Protein AF-A0A0A1TD37-F1 (afdb_monomer_lite)

Organism: NCBI:txid1531966

Sequence (90 aa):
MVGAPPPTRPKGKNRLKARTVQKRREIVPKFWTEPMGDTINFIDWNSLKTTDPENARIVDCRHVASFNWLNKKTPTIVIPGMPRAWTPLS

pLDDT: mean 70.9, std 12.3, range [44.09, 92.81]

Secondary structure (DSSP, 8-state):
-PPPPPPPPP--------------------SSSS-SS-------GGGS----GGG------------EEE-SSS-EEEPTTSS-------

Foldseek 3Di:
DDDDDDDDDDPDDPPPDPPPPPPPPPPPPPPDPDPPDDDDPDDDPVVDDPDPPVPDDDDDDDQPADWDWDPDPDTDIDGPQVPHDDDDDD

Radius of gyration: 38.87 Å; chains: 1; bounding box: 72×99×72 Å

Structure (mmCIF, N/CA/C/O backbone):
data_AF-A0A0A1TD37-F1
#
_entry.id   AF-A0A0A1TD37-F1
#
loop_
_atom_site.group_PDB
_atom_site.id
_atom_site.type_symbol
_atom_site.label_atom_id
_atom_site.label_alt_id
_atom_site.label_comp_id
_atom_site.label_asym_id
_atom_site.label_entity_id
_atom_site.label_seq_id
_atom_site.pdbx_PDB_ins_code
_atom_site.Cartn_x
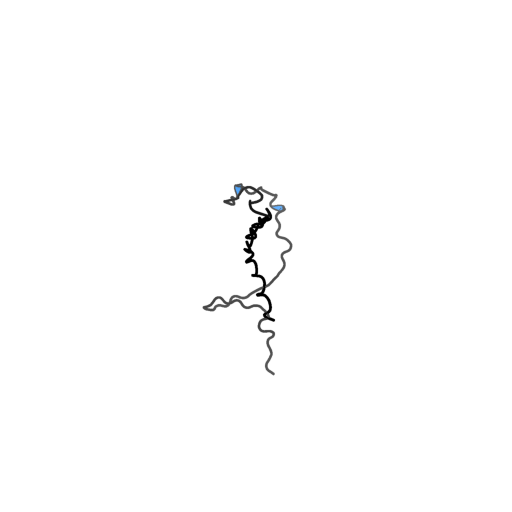_atom_site.Cartn_y
_atom_site.Cartn_z
_atom_site.occupancy
_atom_site.B_iso_or_equiv
_atom_site.auth_seq_id
_atom_site.auth_comp_id
_atom_site.auth_asym_id
_atom_site.auth_atom_id
_atom_site.pdbx_PDB_model_num
ATOM 1 N N . MET A 1 1 ? 21.864 -86.736 51.810 1.00 44.09 1 MET A N 1
ATOM 2 C CA . MET A 1 1 ? 23.008 -86.454 50.916 1.00 44.09 1 MET A CA 1
ATOM 3 C C . MET A 1 1 ? 22.977 -84.973 50.585 1.00 44.09 1 MET A C 1
ATOM 5 O O . MET A 1 1 ? 21.973 -84.501 50.073 1.00 44.09 1 MET A O 1
ATOM 9 N N . VAL A 1 2 ? 23.999 -84.237 51.019 1.00 53.12 2 VAL A N 1
ATOM 10 C CA . VAL A 1 2 ? 24.076 -82.770 50.959 1.00 53.12 2 VAL A CA 1
ATOM 11 C C . VAL A 1 2 ? 24.340 -82.347 49.509 1.00 53.12 2 VAL A C 1
ATOM 13 O O . VAL A 1 2 ? 25.327 -82.779 48.920 1.00 53.12 2 VAL A O 1
ATOM 16 N N . GLY A 1 3 ? 23.427 -81.572 48.918 1.00 49.25 3 GLY A N 1
ATOM 17 C CA . GLY A 1 3 ? 23.533 -81.074 47.543 1.00 49.25 3 GLY A CA 1
ATOM 18 C C . GLY A 1 3 ? 24.639 -80.025 47.393 1.00 49.25 3 GLY A C 1
ATOM 19 O O . GLY A 1 3 ? 24.862 -79.219 48.293 1.00 49.25 3 GLY A O 1
ATOM 20 N N . ALA A 1 4 ? 25.342 -80.059 46.260 1.00 68.19 4 ALA A N 1
ATOM 21 C CA . ALA A 1 4 ? 26.445 -79.155 45.938 1.00 68.19 4 ALA A CA 1
ATOM 22 C C . ALA A 1 4 ? 26.007 -77.671 45.903 1.00 68.19 4 ALA A C 1
ATOM 24 O O . ALA A 1 4 ? 24.874 -77.383 45.506 1.00 68.19 4 ALA A O 1
ATOM 25 N N . PRO A 1 5 ? 26.881 -76.713 46.274 1.00 69.81 5 PRO A N 1
ATOM 26 C CA . PRO A 1 5 ? 26.557 -75.295 46.178 1.00 69.81 5 PRO A CA 1
ATOM 27 C C . PRO A 1 5 ? 26.460 -74.837 44.708 1.00 69.81 5 PRO A C 1
ATOM 29 O O . PRO A 1 5 ? 27.188 -75.344 43.850 1.00 69.81 5 PRO A O 1
ATOM 32 N N . PRO A 1 6 ? 25.576 -73.871 44.400 1.00 68.44 6 PRO A N 1
ATOM 33 C CA . PRO A 1 6 ? 25.346 -73.413 43.035 1.00 68.44 6 PRO A CA 1
ATOM 34 C C . PRO A 1 6 ? 26.554 -72.644 42.467 1.00 68.44 6 PRO A C 1
ATOM 36 O O . PRO A 1 6 ? 27.257 -71.954 43.211 1.00 68.44 6 PRO A O 1
ATOM 39 N N . PRO A 1 7 ? 26.785 -72.706 41.142 1.00 63.34 7 PRO A N 1
ATOM 40 C CA . PRO A 1 7 ? 27.875 -71.984 40.496 1.00 63.34 7 PRO A CA 1
ATOM 41 C C . PRO A 1 7 ? 27.686 -70.464 40.605 1.00 63.34 7 PRO A C 1
ATOM 43 O O . PRO A 1 7 ? 26.593 -69.924 40.418 1.00 63.34 7 PRO A O 1
ATOM 46 N N . THR A 1 8 ? 28.778 -69.758 40.897 1.00 65.06 8 THR A N 1
ATOM 47 C CA . THR A 1 8 ? 28.802 -68.300 41.033 1.00 65.06 8 THR A CA 1
ATOM 48 C C . THR A 1 8 ? 28.590 -67.609 39.685 1.00 65.06 8 THR A C 1
ATOM 50 O O . THR A 1 8 ? 29.246 -67.888 38.684 1.00 65.06 8 THR A O 1
ATOM 53 N N . ARG A 1 9 ? 27.645 -66.662 39.665 1.00 56.66 9 ARG A N 1
ATOM 54 C CA . ARG A 1 9 ? 27.280 -65.857 38.493 1.00 56.66 9 ARG A CA 1
ATOM 55 C C . ARG A 1 9 ? 28.452 -64.957 38.067 1.00 56.66 9 ARG A C 1
ATOM 57 O O . ARG A 1 9 ? 28.872 -64.120 38.872 1.00 56.66 9 ARG A O 1
ATOM 64 N N . PRO A 1 10 ? 28.942 -65.020 36.816 1.00 55.84 10 PRO A N 1
ATOM 65 C CA . PRO A 1 10 ? 29.961 -64.087 36.358 1.00 55.84 10 PRO A CA 1
ATOM 66 C C . PRO A 1 10 ? 29.350 -62.683 36.219 1.00 55.84 10 PRO A C 1
ATOM 68 O O . PRO A 1 10 ? 28.362 -62.478 35.511 1.00 55.84 10 PRO A O 1
ATOM 71 N N . LYS A 1 11 ? 29.934 -61.692 36.906 1.00 53.81 11 LYS A N 1
ATOM 72 C CA . LYS A 1 11 ? 29.587 -60.271 36.743 1.00 53.81 11 LYS A CA 1
ATOM 73 C C . LYS A 1 11 ? 30.175 -59.753 35.426 1.00 53.81 11 LYS A C 1
ATOM 75 O O . LYS A 1 11 ? 31.295 -59.248 35.386 1.00 53.81 11 LYS A O 1
ATOM 80 N N . GLY A 1 12 ? 29.411 -59.884 34.344 1.00 48.75 12 GLY A N 1
ATOM 81 C CA . GLY A 1 12 ? 29.705 -59.237 33.066 1.00 48.75 12 GLY A CA 1
ATOM 82 C C . GLY A 1 12 ? 29.640 -57.714 33.202 1.00 48.75 12 GLY A C 1
ATOM 83 O O . GLY A 1 12 ? 28.609 -57.153 33.569 1.00 48.75 12 GLY A O 1
ATOM 84 N N . LYS A 1 13 ? 30.757 -57.034 32.932 1.00 55.72 13 LYS A N 1
ATOM 85 C CA . LYS A 1 13 ? 30.846 -55.570 32.891 1.00 55.72 13 LYS A CA 1
ATOM 86 C C . LYS A 1 13 ? 30.127 -55.069 31.635 1.00 55.72 13 LYS A C 1
ATOM 88 O O . LYS A 1 13 ? 30.693 -55.111 30.545 1.00 55.72 13 LYS A O 1
ATOM 93 N N . ASN A 1 14 ? 28.902 -54.568 31.779 1.00 49.12 14 ASN A N 1
ATOM 94 C CA . ASN A 1 14 ? 28.217 -53.856 30.700 1.00 49.12 14 ASN A CA 1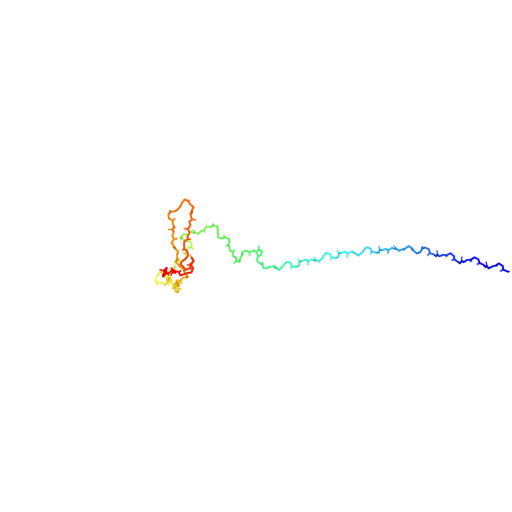
ATOM 95 C C . ASN A 1 14 ? 28.923 -52.518 30.436 1.00 49.12 14 ASN A C 1
ATOM 97 O O . ASN A 1 14 ? 28.608 -51.499 31.047 1.00 49.12 14 ASN A O 1
ATOM 101 N N . ARG A 1 15 ? 29.881 -52.502 29.500 1.00 53.12 15 ARG A N 1
ATOM 102 C CA . ARG A 1 15 ? 30.324 -51.259 28.855 1.00 53.12 15 ARG A CA 1
ATOM 103 C C . ARG A 1 15 ? 29.218 -50.816 27.905 1.00 53.12 15 ARG A C 1
ATOM 105 O O . ARG A 1 15 ? 29.189 -51.224 26.746 1.00 53.12 15 ARG A O 1
ATOM 112 N N . LEU A 1 16 ? 28.315 -49.974 28.401 1.00 59.59 16 LEU A N 1
ATOM 113 C CA . LEU A 1 16 ? 27.459 -49.156 27.548 1.00 59.59 16 LEU A CA 1
ATOM 114 C C . LEU A 1 16 ? 28.387 -48.312 26.667 1.00 59.59 16 LEU A C 1
ATOM 116 O O . LEU A 1 16 ? 29.050 -47.391 27.144 1.00 59.59 16 LEU A O 1
ATOM 120 N N . LYS A 1 17 ? 28.505 -48.666 25.384 1.00 57.16 17 LYS A N 1
ATOM 121 C CA . LYS A 1 17 ? 29.155 -47.787 24.414 1.00 57.16 17 LYS A CA 1
ATOM 122 C C . LYS A 1 17 ? 28.276 -46.547 24.309 1.00 57.16 17 LYS A C 1
ATOM 124 O O . LYS A 1 17 ? 27.116 -46.654 23.916 1.00 57.16 17 LYS A O 1
ATOM 129 N N . ALA A 1 18 ? 28.817 -45.394 24.695 1.00 60.44 18 ALA A N 1
ATOM 130 C CA . ALA A 1 18 ? 28.165 -44.118 24.466 1.00 60.44 18 ALA A CA 1
ATOM 131 C C . ALA A 1 18 ? 27.819 -44.032 22.974 1.00 60.44 18 ALA A C 1
ATOM 133 O O . ALA A 1 18 ? 28.701 -44.115 22.118 1.00 60.44 18 ALA A O 1
ATOM 134 N N . ARG A 1 19 ? 26.524 -43.942 22.655 1.00 58.69 19 ARG A N 1
ATOM 135 C CA . ARG A 1 19 ? 26.087 -43.623 21.299 1.00 58.69 19 ARG A CA 1
ATOM 136 C C . ARG A 1 19 ? 26.534 -42.194 21.053 1.00 58.69 19 ARG A C 1
ATOM 138 O O . ARG A 1 19 ? 25.929 -41.267 21.582 1.00 58.69 19 ARG A O 1
ATOM 145 N N . THR A 1 20 ? 27.608 -42.023 20.290 1.00 64.62 20 THR A N 1
ATOM 146 C CA . THR A 1 20 ? 27.989 -40.710 19.782 1.00 64.62 20 THR A CA 1
ATOM 147 C C . THR A 1 20 ? 26.796 -40.179 19.003 1.00 64.62 20 THR A C 1
ATOM 149 O O . THR A 1 20 ? 26.427 -40.724 17.963 1.00 64.62 20 THR A O 1
ATOM 152 N N . VAL A 1 21 ? 26.143 -39.158 19.554 1.00 62.91 21 VAL A N 1
ATOM 153 C CA . VAL A 1 21 ? 25.088 -38.424 18.867 1.00 62.91 21 VAL A CA 1
ATOM 154 C C . VAL A 1 21 ? 25.773 -37.733 17.702 1.00 62.91 21 VAL A C 1
ATOM 156 O O . VAL A 1 21 ? 26.462 -36.729 17.869 1.00 62.91 21 VAL A O 1
ATOM 159 N N . GLN A 1 22 ? 25.652 -38.325 16.518 1.00 65.88 22 GLN A N 1
ATOM 160 C CA . GLN A 1 22 ? 26.087 -37.698 15.284 1.00 65.88 22 GLN A CA 1
ATOM 161 C C . GLN A 1 22 ? 25.206 -36.460 15.115 1.00 65.88 22 GLN A C 1
ATOM 163 O O . GLN A 1 22 ? 24.035 -36.563 14.748 1.00 65.88 22 GLN A O 1
ATOM 168 N N . LYS A 1 23 ? 25.746 -35.295 15.487 1.00 63.44 23 LYS A N 1
ATOM 169 C CA . LYS A 1 23 ? 25.099 -33.997 15.313 1.00 63.44 23 LYS A CA 1
ATOM 170 C C . LYS A 1 23 ? 24.761 -33.880 13.831 1.00 63.44 23 LYS A C 1
ATOM 172 O O . LYS A 1 23 ? 25.662 -33.736 13.005 1.00 63.44 23 LYS A O 1
ATOM 177 N N . ARG A 1 24 ? 23.478 -34.043 13.490 1.00 65.06 24 ARG A N 1
ATOM 178 C CA . ARG A 1 24 ? 22.994 -33.837 12.125 1.00 65.06 24 ARG A CA 1
ATOM 179 C C . ARG A 1 24 ? 23.433 -32.435 11.731 1.00 65.06 24 ARG A C 1
ATOM 181 O O . ARG A 1 24 ? 23.086 -31.472 12.407 1.00 65.06 24 ARG A O 1
ATOM 188 N N . ARG A 1 25 ? 24.261 -32.338 10.690 1.00 69.12 25 ARG A N 1
ATOM 189 C CA . ARG A 1 25 ? 24.529 -31.052 10.058 1.00 69.12 25 ARG A CA 1
ATOM 190 C C . ARG A 1 25 ? 23.209 -30.637 9.437 1.00 69.12 25 ARG A C 1
ATOM 192 O O . ARG A 1 25 ? 22.738 -31.280 8.504 1.00 69.12 25 ARG A O 1
ATOM 199 N N . GLU A 1 26 ? 22.580 -29.649 10.047 1.00 68.69 26 GLU A N 1
ATOM 200 C CA . GLU A 1 26 ? 21.402 -29.006 9.503 1.00 68.69 26 GLU A CA 1
ATOM 201 C C . GLU A 1 26 ? 21.848 -28.357 8.192 1.00 68.69 26 GLU A C 1
ATOM 203 O O . GLU A 1 26 ? 22.682 -27.451 8.183 1.00 68.69 26 GLU A O 1
ATOM 208 N N . ILE A 1 27 ? 21.405 -28.918 7.066 1.00 64.62 27 ILE A N 1
ATOM 209 C CA . ILE A 1 27 ? 21.611 -28.303 5.759 1.00 64.62 27 ILE A CA 1
ATOM 210 C C . ILE A 1 27 ? 20.635 -27.136 5.742 1.00 64.62 27 ILE A C 1
ATOM 212 O O . ILE A 1 27 ? 19.482 -27.305 5.358 1.00 64.62 27 ILE A O 1
ATOM 216 N N . VAL A 1 28 ? 21.070 -25.982 6.250 1.00 65.50 28 VAL A N 1
ATOM 217 C CA . VAL A 1 28 ? 20.317 -24.740 6.094 1.00 65.50 28 VAL A CA 1
ATOM 218 C C . VAL A 1 28 ? 20.226 -24.508 4.588 1.00 65.50 28 VAL A C 1
ATOM 220 O O . VAL A 1 28 ? 2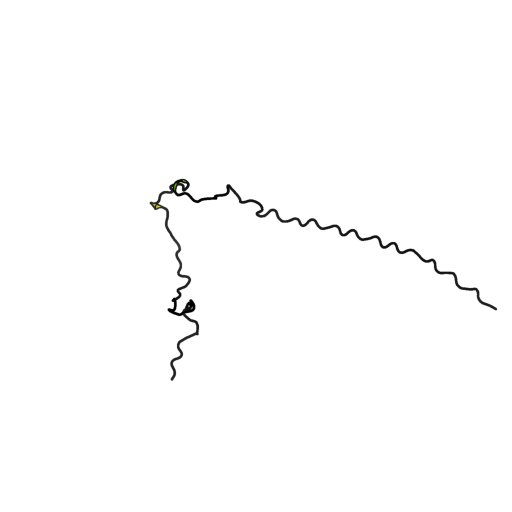1.270 -24.383 3.938 1.00 65.50 28 VAL A O 1
ATOM 223 N N . PRO A 1 29 ? 19.024 -24.527 3.995 1.00 62.00 29 PRO A N 1
ATOM 224 C CA . PRO A 1 29 ? 18.890 -24.251 2.580 1.00 62.00 29 PRO A CA 1
ATOM 225 C C . PRO A 1 29 ? 19.486 -22.870 2.303 1.00 62.00 29 PRO A C 1
ATOM 227 O O . PRO A 1 29 ? 19.133 -21.907 2.980 1.00 62.00 29 PRO A O 1
ATOM 230 N N . LYS A 1 30 ? 20.386 -22.765 1.317 1.00 63.06 30 LYS A N 1
ATOM 231 C CA . LYS A 1 30 ? 21.046 -21.513 0.891 1.00 63.06 30 LYS A CA 1
ATOM 232 C C . LYS A 1 30 ? 20.070 -20.559 0.181 1.00 63.06 30 LYS A C 1
ATOM 234 O O . LYS A 1 30 ? 20.421 -19.882 -0.780 1.00 63.06 30 LYS A O 1
ATOM 239 N N . PHE A 1 31 ? 18.811 -20.556 0.593 1.00 64.31 31 PHE A N 1
ATOM 240 C CA . PHE A 1 31 ? 17.829 -19.626 0.094 1.00 64.31 31 PHE A CA 1
ATOM 241 C C . PHE A 1 31 ? 18.014 -18.349 0.918 1.00 64.31 31 PHE A C 1
ATOM 243 O O . PHE A 1 31 ? 17.639 -18.303 2.086 1.00 64.31 31 PHE A O 1
ATOM 250 N N . TRP A 1 32 ? 18.624 -17.336 0.292 1.00 61.88 32 TRP A N 1
ATOM 251 C CA . TRP A 1 32 ? 18.603 -15.927 0.723 1.00 61.88 32 TRP A CA 1
ATOM 252 C C . TRP A 1 32 ? 19.642 -15.455 1.753 1.00 61.88 32 TRP A C 1
ATOM 254 O O . TRP A 1 32 ? 19.360 -14.530 2.507 1.00 61.88 32 TRP A O 1
ATOM 264 N N . THR A 1 33 ? 20.856 -16.013 1.794 1.00 62.88 33 THR A N 1
ATOM 265 C CA . THR A 1 33 ? 21.907 -15.434 2.661 1.00 62.88 33 THR A CA 1
ATOM 266 C C . THR A 1 33 ? 22.490 -14.120 2.139 1.00 62.88 33 THR A C 1
ATOM 268 O O . THR A 1 33 ? 23.056 -13.371 2.926 1.00 62.88 33 THR A O 1
ATOM 271 N N . GLU A 1 34 ? 22.334 -13.809 0.851 1.00 71.25 34 GLU A N 1
ATOM 272 C CA . GLU A 1 34 ? 22.849 -12.579 0.239 1.00 71.25 34 GLU A CA 1
ATOM 273 C C . GLU A 1 34 ? 21.783 -11.957 -0.678 1.00 71.25 34 GLU A C 1
ATOM 275 O O . GLU A 1 34 ? 21.057 -12.702 -1.352 1.00 71.25 34 GLU A O 1
ATOM 280 N N . PRO A 1 35 ? 21.647 -10.615 -0.699 1.00 74.06 35 PRO A N 1
ATOM 281 C CA . PRO A 1 35 ? 20.756 -9.945 -1.637 1.00 74.06 35 PRO A CA 1
ATOM 282 C C . PRO A 1 35 ? 21.180 -10.282 -3.070 1.00 74.06 35 PRO A C 1
ATOM 284 O O . PRO A 1 35 ? 22.365 -10.370 -3.379 1.00 74.06 35 PRO A O 1
ATOM 287 N N . MET A 1 36 ? 20.208 -10.489 -3.958 1.00 74.00 36 MET A N 1
ATOM 288 C CA . MET A 1 36 ? 20.446 -10.863 -5.360 1.00 74.00 36 MET A CA 1
ATOM 289 C C . MET A 1 36 ? 20.921 -9.676 -6.222 1.00 74.00 36 MET A C 1
ATOM 291 O O . MET A 1 36 ? 20.407 -9.456 -7.318 1.00 74.00 36 MET A O 1
ATOM 295 N N . GLY A 1 37 ? 21.868 -8.883 -5.728 1.00 78.50 37 GLY A N 1
ATOM 296 C CA . GLY A 1 37 ? 22.386 -7.703 -6.410 1.00 78.50 37 GLY A CA 1
ATOM 297 C C . GLY A 1 37 ? 23.043 -6.715 -5.456 1.00 78.50 37 GLY A C 1
ATOM 298 O O . GLY A 1 37 ? 23.157 -6.965 -4.255 1.00 78.50 37 GLY A O 1
ATOM 299 N N . ASP A 1 38 ? 23.461 -5.584 -6.013 1.00 81.38 38 ASP A N 1
ATOM 300 C CA . ASP A 1 38 ? 24.111 -4.521 -5.256 1.00 81.38 38 ASP A CA 1
ATOM 301 C C . ASP A 1 38 ? 23.169 -3.938 -4.198 1.00 81.38 38 ASP A C 1
ATOM 303 O O . ASP A 1 38 ? 21.991 -3.664 -4.447 1.00 81.38 38 ASP A O 1
ATOM 307 N N . THR A 1 39 ? 23.702 -3.717 -2.998 1.00 80.12 39 THR A N 1
ATOM 308 C CA . THR A 1 39 ? 22.958 -3.080 -1.913 1.00 80.12 39 THR A CA 1
ATOM 309 C C . THR A 1 39 ? 22.698 -1.612 -2.248 1.00 80.12 39 THR A C 1
ATOM 311 O O . THR A 1 39 ? 23.620 -0.795 -2.282 1.00 80.12 39 THR A O 1
ATOM 314 N N . ILE A 1 40 ? 21.428 -1.255 -2.440 1.00 82.19 40 ILE A N 1
ATOM 315 C CA . ILE A 1 40 ? 20.997 0.131 -2.642 1.00 82.19 40 ILE A CA 1
ATOM 316 C C . ILE A 1 40 ? 20.788 0.776 -1.267 1.00 82.19 40 ILE A C 1
ATOM 318 O O . ILE A 1 40 ? 19.773 0.549 -0.615 1.00 82.19 40 ILE A O 1
ATOM 322 N N . ASN A 1 41 ? 21.753 1.580 -0.815 1.00 84.44 41 ASN A N 1
ATOM 323 C CA . ASN A 1 41 ? 21.648 2.299 0.464 1.00 84.44 41 ASN A CA 1
ATOM 324 C C . ASN A 1 41 ? 20.742 3.537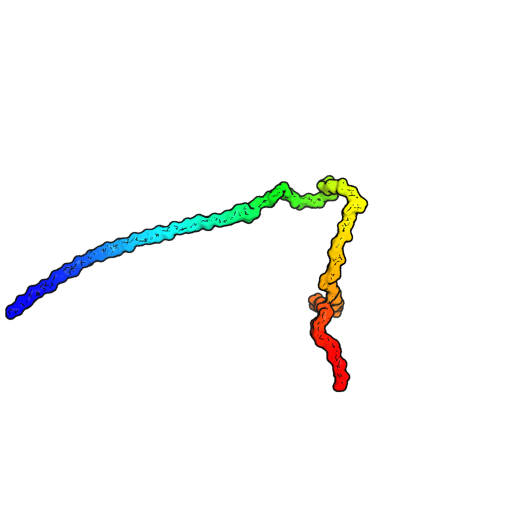 0.373 1.00 84.44 41 ASN A C 1
ATOM 326 O O . ASN A 1 41 ? 20.120 3.924 1.359 1.00 84.44 41 ASN A O 1
ATOM 330 N N . PHE A 1 42 ? 20.673 4.156 -0.809 1.00 84.69 42 PHE A N 1
ATOM 331 C CA . PHE A 1 42 ? 19.912 5.376 -1.060 1.00 84.69 42 PHE A CA 1
ATOM 332 C C . PHE A 1 42 ? 19.264 5.323 -2.439 1.00 84.69 42 PHE A C 1
ATOM 334 O O . PHE A 1 42 ? 19.872 4.865 -3.406 1.00 84.69 42 PHE A O 1
ATOM 341 N N . ILE A 1 43 ? 18.035 5.824 -2.519 1.00 85.50 43 ILE A N 1
ATOM 342 C CA . ILE A 1 43 ? 17.321 6.014 -3.778 1.00 85.50 43 ILE A CA 1
ATOM 343 C C . ILE A 1 43 ? 17.528 7.478 -4.170 1.00 85.50 43 ILE A C 1
ATOM 345 O O . ILE A 1 43 ? 17.002 8.367 -3.503 1.00 85.50 43 ILE A O 1
ATOM 349 N N . ASP A 1 44 ? 18.329 7.718 -5.209 1.00 85.44 44 ASP A N 1
ATOM 350 C CA . ASP A 1 44 ? 18.552 9.048 -5.784 1.00 85.44 44 ASP A CA 1
ATOM 351 C C . ASP A 1 44 ? 17.698 9.218 -7.044 1.00 85.44 44 ASP A C 1
ATOM 353 O O . ASP A 1 44 ? 17.516 8.280 -7.818 1.00 85.44 44 ASP A O 1
ATOM 357 N N . TRP A 1 45 ? 17.202 10.430 -7.278 1.00 82.44 45 TRP A N 1
ATOM 358 C CA . TRP A 1 45 ? 16.448 10.749 -8.486 1.00 82.44 45 TRP A CA 1
ATOM 359 C C . TRP A 1 45 ? 17.292 10.532 -9.747 1.00 82.44 45 TRP A C 1
ATOM 361 O O . TRP A 1 45 ? 16.791 10.022 -10.745 1.00 82.44 45 TRP A O 1
ATOM 371 N N . ASN A 1 46 ? 18.591 10.847 -9.688 1.00 82.50 46 ASN A N 1
ATOM 372 C CA . ASN A 1 46 ? 19.494 10.718 -10.837 1.00 82.50 46 ASN A CA 1
ATOM 373 C C . ASN A 1 46 ? 19.885 9.267 -11.150 1.00 82.50 46 ASN A C 1
ATOM 375 O O . ASN A 1 46 ? 20.381 8.997 -12.243 1.00 82.50 46 ASN A O 1
ATOM 379 N N . SER A 1 47 ? 19.696 8.332 -10.210 1.00 82.19 47 SER A N 1
ATOM 380 C CA . SER A 1 47 ? 19.958 6.907 -10.452 1.00 82.19 47 SER A CA 1
ATOM 381 C C . SER A 1 47 ? 18.776 6.195 -11.115 1.00 82.19 47 SER A C 1
ATOM 383 O O . SER A 1 47 ? 18.919 5.064 -11.591 1.00 82.19 47 SER A O 1
ATOM 385 N N . LEU A 1 48 ? 17.615 6.854 -11.190 1.00 78.75 48 LEU A N 1
ATOM 386 C CA . LEU A 1 48 ? 16.456 6.346 -11.905 1.00 78.75 48 LEU A CA 1
ATOM 387 C C . LEU A 1 48 ? 16.705 6.440 -13.410 1.00 78.75 48 LEU A C 1
ATOM 389 O O . LEU A 1 48 ? 16.998 7.500 -13.958 1.00 78.75 48 LEU A O 1
ATOM 393 N N . LYS A 1 49 ? 16.547 5.315 -14.108 1.00 79.75 49 LYS A N 1
ATOM 394 C CA . LYS A 1 49 ? 16.520 5.322 -15.570 1.00 79.75 49 LYS A CA 1
ATOM 395 C C . LYS A 1 49 ? 15.268 6.071 -16.011 1.00 79.75 49 LYS A C 1
ATOM 397 O O . LYS A 1 49 ? 14.162 5.668 -15.647 1.00 79.75 49 LYS A O 1
ATOM 402 N N . THR A 1 50 ? 15.435 7.111 -16.819 1.00 69.88 50 THR A N 1
ATOM 403 C CA . THR A 1 50 ? 14.325 7.814 -17.462 1.00 69.88 50 THR A CA 1
ATOM 404 C C . THR A 1 50 ? 13.651 6.856 -18.440 1.00 69.88 50 THR A C 1
ATOM 406 O O . THR A 1 50 ? 14.063 6.711 -19.586 1.00 69.88 50 THR A O 1
ATOM 409 N N . THR A 1 51 ? 12.659 6.118 -17.956 1.00 69.88 51 THR A N 1
ATOM 410 C CA . THR A 1 51 ? 11.692 5.444 -18.825 1.00 69.88 51 THR A CA 1
ATOM 411 C C . THR A 1 51 ? 10.765 6.521 -19.373 1.00 69.88 51 THR A C 1
ATOM 413 O O . THR A 1 51 ? 10.522 7.497 -18.663 1.00 69.88 51 THR A O 1
ATOM 416 N N . ASP A 1 52 ? 10.265 6.363 -20.603 1.00 71.88 52 ASP A N 1
ATOM 417 C CA . ASP A 1 52 ? 9.308 7.304 -21.195 1.00 71.88 52 ASP A CA 1
ATOM 418 C C . ASP A 1 52 ? 8.187 7.609 -20.187 1.00 71.88 52 ASP A C 1
ATOM 420 O O . ASP A 1 52 ? 7.403 6.709 -19.860 1.00 71.88 52 ASP A O 1
ATOM 424 N N . PRO A 1 53 ? 8.101 8.846 -19.661 1.00 67.25 53 PRO A N 1
ATOM 425 C CA . PRO A 1 53 ? 7.128 9.192 -18.625 1.00 67.25 53 PRO A CA 1
ATOM 426 C C . PRO A 1 53 ? 5.684 9.004 -19.112 1.00 67.25 53 PRO A C 1
ATOM 428 O O . PRO A 1 53 ? 4.793 8.739 -18.312 1.00 67.25 53 PRO A O 1
ATOM 431 N N . GLU A 1 54 ? 5.474 9.035 -20.429 1.00 71.50 54 GLU A N 1
ATOM 432 C CA . GLU A 1 54 ? 4.208 8.735 -21.109 1.00 71.50 54 GLU A CA 1
ATOM 433 C C . GLU A 1 54 ? 3.698 7.294 -20.880 1.00 71.50 54 GLU A C 1
ATOM 435 O O . GLU A 1 54 ? 2.490 7.028 -20.962 1.00 71.50 54 GLU A O 1
ATOM 440 N N . ASN A 1 55 ? 4.601 6.360 -20.558 1.00 76.44 55 ASN A N 1
ATOM 441 C CA . ASN A 1 55 ? 4.294 4.937 -20.389 1.00 76.44 55 ASN A CA 1
ATOM 442 C C . ASN A 1 55 ? 4.063 4.528 -18.925 1.00 76.44 55 ASN A C 1
ATOM 444 O O . ASN A 1 55 ? 3.497 3.463 -18.670 1.00 76.44 55 ASN A O 1
ATOM 448 N N . ALA A 1 56 ? 4.464 5.351 -17.952 1.00 83.38 56 ALA A N 1
ATOM 449 C CA . ALA A 1 56 ? 4.275 5.046 -16.538 1.00 83.38 56 ALA A CA 1
ATOM 450 C C . ALA A 1 56 ? 2.825 5.337 -16.118 1.00 83.38 56 ALA A C 1
ATOM 452 O O . ALA A 1 56 ? 2.441 6.481 -15.884 1.00 83.38 56 ALA A O 1
ATOM 453 N N . ARG A 1 57 ? 2.000 4.288 -16.020 1.00 86.00 57 ARG A N 1
ATOM 454 C CA . ARG A 1 57 ? 0.590 4.401 -15.616 1.00 86.00 57 ARG A CA 1
ATOM 455 C C . ARG A 1 57 ? 0.295 3.509 -14.420 1.00 86.00 57 ARG A C 1
ATOM 457 O O . ARG A 1 57 ? 0.672 2.342 -14.398 1.00 86.00 57 ARG A O 1
ATOM 464 N N . ILE A 1 58 ? -0.421 4.060 -13.442 1.00 88.62 58 ILE A N 1
ATOM 465 C CA . ILE A 1 58 ? -1.020 3.268 -12.367 1.00 88.62 58 ILE A CA 1
ATOM 466 C C . ILE A 1 58 ? -2.276 2.614 -12.947 1.00 88.62 58 ILE A C 1
ATOM 468 O O . ILE A 1 58 ? -3.210 3.310 -13.345 1.00 88.62 58 ILE A O 1
ATOM 472 N N . VAL A 1 59 ? -2.282 1.286 -13.027 1.00 92.62 59 VAL A N 1
ATOM 473 C CA . VAL A 1 59 ? -3.386 0.487 -13.579 1.00 92.62 59 VAL A CA 1
ATOM 474 C C . VAL A 1 59 ? -3.921 -0.488 -12.529 1.00 92.62 59 VAL A C 1
ATOM 476 O O . VAL A 1 59 ? -3.308 -0.675 -11.481 1.00 92.62 59 VAL A O 1
ATOM 479 N N . ASP A 1 60 ? -5.087 -1.082 -12.791 1.00 92.81 60 ASP A N 1
ATOM 480 C CA . ASP A 1 60 ? -5.706 -2.115 -11.944 1.00 92.81 60 ASP A CA 1
ATOM 481 C C . ASP A 1 60 ? -6.002 -1.704 -10.488 1.00 92.81 60 ASP A C 1
ATOM 483 O O . ASP A 1 60 ? -6.086 -2.545 -9.589 1.00 92.81 60 ASP A O 1
ATOM 487 N N . CYS A 1 61 ? -6.237 -0.413 -10.239 1.00 92.12 61 CYS A N 1
ATOM 488 C CA . CYS A 1 61 ? -6.706 0.068 -8.941 1.00 92.12 61 CYS A CA 1
ATOM 489 C C . CYS A 1 61 ? -8.072 -0.543 -8.594 1.00 92.12 61 CYS A C 1
ATOM 491 O O . CYS A 1 61 ? -9.075 -0.275 -9.259 1.00 92.12 61 CYS A O 1
ATOM 493 N N . ARG A 1 62 ? -8.131 -1.331 -7.516 1.00 92.62 62 ARG A N 1
ATOM 494 C CA . ARG A 1 62 ? -9.371 -1.925 -6.995 1.00 92.62 62 ARG A CA 1
ATOM 495 C C . ARG A 1 62 ? -9.685 -1.374 -5.615 1.00 92.62 62 AR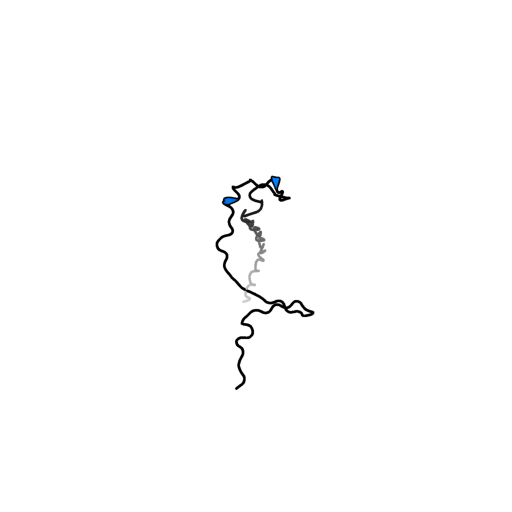G A C 1
ATOM 497 O O . ARG A 1 62 ? -8.808 -1.276 -4.760 1.00 92.62 62 ARG A O 1
ATOM 504 N N . HIS A 1 63 ? -10.953 -1.051 -5.382 1.00 85.31 63 HIS A N 1
ATOM 505 C CA . HIS A 1 63 ? -11.411 -0.659 -4.057 1.00 85.31 63 HIS A CA 1
ATOM 506 C C . HIS A 1 63 ? -11.477 -1.891 -3.149 1.00 85.31 63 HIS A C 1
ATOM 508 O O . HIS A 1 63 ? -12.270 -2.797 -3.394 1.00 85.31 63 HIS A O 1
ATOM 514 N N . VAL A 1 64 ? -10.630 -1.930 -2.119 1.00 85.38 64 VAL A N 1
ATOM 515 C CA . VAL A 1 64 ? -10.589 -3.045 -1.157 1.00 85.38 64 VAL A CA 1
ATOM 516 C C . VAL A 1 64 ? -11.437 -2.740 0.076 1.00 85.38 64 VAL A C 1
ATOM 518 O O . VAL A 1 64 ? -12.138 -3.619 0.567 1.00 85.38 64 VAL A O 1
ATOM 521 N N . ALA A 1 65 ? -11.387 -1.502 0.573 1.00 80.50 65 ALA A N 1
ATOM 522 C CA . ALA A 1 65 ? -12.154 -1.055 1.730 1.00 80.50 65 ALA A CA 1
ATOM 523 C C . ALA A 1 65 ? -12.150 0.476 1.850 1.00 80.50 65 ALA A C 1
ATOM 525 O O . ALA A 1 65 ? -11.289 1.162 1.294 1.00 80.50 65 ALA A O 1
ATOM 526 N N . SER A 1 66 ? -13.072 0.994 2.660 1.00 79.94 66 SER A N 1
ATOM 527 C CA . SER A 1 66 ? -13.067 2.365 3.168 1.00 79.94 66 SER A CA 1
ATOM 528 C C . SER A 1 66 ? -13.345 2.356 4.671 1.00 79.94 66 SER A C 1
ATOM 530 O O . SER A 1 66 ? -14.122 1.538 5.165 1.00 79.94 66 SER A O 1
ATOM 532 N N . PHE A 1 67 ? -12.687 3.255 5.403 1.00 82.25 67 PHE A N 1
ATOM 533 C CA . PHE A 1 67 ? -12.824 3.384 6.853 1.00 82.25 67 PHE A CA 1
ATOM 534 C C . PHE A 1 67 ? -12.995 4.849 7.227 1.00 82.25 67 PHE A C 1
ATOM 536 O O . PHE A 1 67 ? -12.372 5.725 6.626 1.00 82.25 67 PHE A O 1
ATOM 543 N N . ASN A 1 68 ? -13.789 5.099 8.266 1.00 81.31 68 ASN A N 1
ATOM 544 C CA . ASN A 1 68 ? -13.954 6.435 8.826 1.00 81.31 68 ASN A CA 1
ATOM 545 C C . ASN A 1 68 ? -13.135 6.569 10.108 1.00 81.31 68 ASN A C 1
ATOM 547 O O . ASN A 1 68 ? -13.172 5.687 10.971 1.00 81.31 68 ASN A O 1
ATOM 551 N N . TRP A 1 69 ? -12.439 7.694 10.250 1.00 84.25 69 TRP A N 1
ATOM 552 C CA . TRP A 1 69 ? -11.765 8.070 11.489 1.00 84.25 69 TRP A CA 1
ATOM 553 C C . TRP A 1 69 ? -12.746 8.758 12.430 1.00 84.25 69 TRP A C 1
ATOM 555 O O . TRP A 1 69 ? -13.477 9.663 12.026 1.00 84.25 69 TRP A O 1
ATOM 565 N N . LEU A 1 70 ? -12.757 8.345 13.696 1.00 82.12 70 LEU A N 1
ATOM 566 C CA . LEU A 1 70 ? -13.562 9.004 14.716 1.00 82.12 70 LEU A CA 1
ATOM 567 C C . LEU A 1 70 ? -12.745 10.064 15.443 1.00 82.12 70 LEU A C 1
ATOM 569 O O . LEU A 1 70 ? -11.621 9.809 15.873 1.00 82.12 70 LEU A O 1
ATOM 573 N N . ASN A 1 71 ? -13.357 11.225 15.666 1.00 81.75 71 ASN A N 1
ATOM 574 C CA . ASN A 1 71 ? -12.806 12.252 16.540 1.00 81.75 71 ASN A CA 1
ATOM 575 C C . ASN A 1 71 ? -12.971 11.830 18.014 1.00 81.75 71 ASN A C 1
ATOM 577 O O . ASN A 1 71 ? -13.906 12.241 18.703 1.00 81.75 71 ASN A O 1
ATOM 581 N N . LYS A 1 72 ? -12.106 10.919 18.468 1.00 86.19 72 LYS A N 1
ATOM 582 C CA . LYS A 1 72 ? -12.053 10.373 19.831 1.00 86.19 72 LYS A CA 1
ATOM 583 C C . LYS A 1 72 ? -10.638 10.519 20.386 1.00 86.19 72 LYS A C 1
ATOM 585 O O . LYS A 1 72 ? -9.671 10.485 19.635 1.00 86.19 72 LYS A O 1
ATOM 590 N N . LYS A 1 73 ? -10.516 10.605 21.718 1.00 88.88 73 LYS A N 1
ATOM 591 C CA . LYS A 1 73 ? -9.210 10.652 22.408 1.00 88.88 73 LYS A CA 1
ATOM 592 C C . LYS A 1 73 ? -8.323 9.455 22.059 1.00 88.88 73 LYS A C 1
ATOM 594 O O . LYS A 1 73 ? -7.116 9.609 21.927 1.00 88.88 73 LYS A O 1
ATOM 599 N N . THR A 1 74 ? -8.926 8.277 21.906 1.00 86.88 74 THR A N 1
ATOM 600 C CA . THR A 1 74 ? -8.245 7.084 21.400 1.00 86.88 74 THR A CA 1
ATOM 601 C C . THR A 1 74 ? -8.513 6.957 19.900 1.00 86.88 74 THR A C 1
ATOM 603 O O . THR A 1 74 ? -9.689 6.883 19.519 1.00 86.88 74 THR A O 1
ATOM 606 N N . PRO A 1 75 ? -7.473 6.899 19.047 1.00 84.38 75 PRO A N 1
ATOM 607 C CA . PRO A 1 75 ? -7.633 6.718 17.608 1.00 84.38 75 PRO A CA 1
ATOM 608 C C . PRO A 1 75 ? -8.455 5.463 17.307 1.00 84.38 75 PRO A C 1
ATOM 610 O O . PRO A 1 75 ? -8.046 4.349 17.625 1.00 84.38 75 PRO A O 1
ATOM 613 N N . THR A 1 76 ? -9.650 5.648 16.747 1.00 81.38 76 THR A N 1
ATOM 614 C CA . THR A 1 76 ? -10.610 4.565 16.500 1.00 81.38 76 THR A CA 1
ATOM 615 C C . THR A 1 76 ? -11.109 4.657 15.065 1.00 81.38 76 THR A C 1
ATOM 617 O O . THR A 1 76 ? -11.588 5.715 14.652 1.00 81.38 76 THR A O 1
ATOM 620 N N . ILE A 1 77 ? -11.037 3.547 14.330 1.00 79.62 77 ILE A N 1
ATOM 621 C CA . ILE A 1 77 ? -11.613 3.418 12.988 1.00 79.62 77 ILE A CA 1
ATOM 622 C C . ILE A 1 77 ? -12.968 2.707 13.053 1.00 79.62 77 ILE A C 1
ATOM 624 O O . ILE A 1 77 ? -13.156 1.795 13.860 1.00 79.62 77 ILE A O 1
ATOM 628 N N . VAL A 1 78 ? -13.912 3.113 12.204 1.00 75.69 78 VAL A N 1
ATOM 629 C CA . VAL A 1 78 ? -15.172 2.382 11.995 1.00 75.69 78 VAL A CA 1
ATOM 630 C C . VAL A 1 78 ? -15.076 1.584 10.708 1.00 75.69 78 VAL A C 1
ATOM 632 O O . VAL A 1 78 ? -14.769 2.136 9.650 1.00 75.69 78 VAL A O 1
ATOM 635 N N . ILE A 1 79 ? -15.376 0.292 10.817 1.00 72.50 79 ILE A N 1
ATOM 636 C CA . ILE A 1 79 ? -15.515 -0.620 9.687 1.00 72.50 79 ILE A CA 1
ATOM 637 C C . ILE A 1 79 ? -16.997 -0.634 9.289 1.00 72.50 79 ILE A C 1
ATOM 639 O O . ILE A 1 79 ? -17.833 -1.017 10.115 1.00 72.50 79 ILE A O 1
ATOM 643 N N . PRO A 1 80 ? -17.358 -0.225 8.059 1.00 60.84 80 PRO A N 1
ATOM 644 C CA . PRO A 1 80 ? -18.728 -0.346 7.572 1.00 60.84 80 PRO A CA 1
ATOM 645 C C . PRO A 1 80 ? -19.224 -1.795 7.719 1.00 60.84 80 PRO A C 1
ATOM 647 O O . PRO A 1 80 ? -18.574 -2.726 7.252 1.00 60.84 80 PRO A O 1
ATOM 650 N N . GLY A 1 81 ? -20.360 -1.998 8.394 1.00 60.97 81 GLY A N 1
ATOM 651 C CA . GLY A 1 81 ? -20.952 -3.328 8.610 1.00 60.97 81 GLY A CA 1
ATOM 652 C C . GLY A 1 81 ? -20.627 -4.015 9.947 1.00 60.97 81 GLY A C 1
ATOM 653 O O . GLY A 1 81 ? -21.114 -5.124 10.177 1.00 60.97 81 GLY A O 1
ATOM 654 N N . MET A 1 82 ? -19.867 -3.380 10.849 1.00 58.81 82 MET A N 1
ATOM 655 C CA . MET A 1 82 ? -19.715 -3.831 12.240 1.00 58.81 82 MET A CA 1
ATOM 656 C C . MET A 1 82 ? -20.166 -2.743 13.236 1.00 58.81 82 MET A C 1
ATOM 658 O O . MET A 1 82 ? -19.519 -1.698 13.307 1.00 58.81 82 MET A O 1
ATOM 662 N N . PRO A 1 83 ? -21.222 -2.975 14.044 1.00 54.38 83 PRO A N 1
ATOM 663 C CA . PRO A 1 83 ? -22.071 -4.168 14.089 1.00 54.38 83 PRO A CA 1
ATOM 664 C C . PRO A 1 83 ? -23.044 -4.254 12.896 1.00 54.38 83 PRO A C 1
ATOM 666 O O . PRO A 1 83 ? -23.296 -3.279 12.189 1.00 54.38 83 PRO A O 1
ATOM 669 N N . ARG A 1 84 ? -23.546 -5.468 12.652 1.00 53.81 84 ARG A N 1
ATOM 670 C CA . ARG A 1 84 ? -24.391 -5.836 11.507 1.00 53.81 84 ARG A CA 1
ATOM 671 C C . ARG A 1 84 ? -25.753 -5.149 11.619 1.00 53.81 84 ARG A C 1
ATOM 673 O O . ARG A 1 84 ? -26.440 -5.406 12.594 1.00 53.81 84 ARG A O 1
AT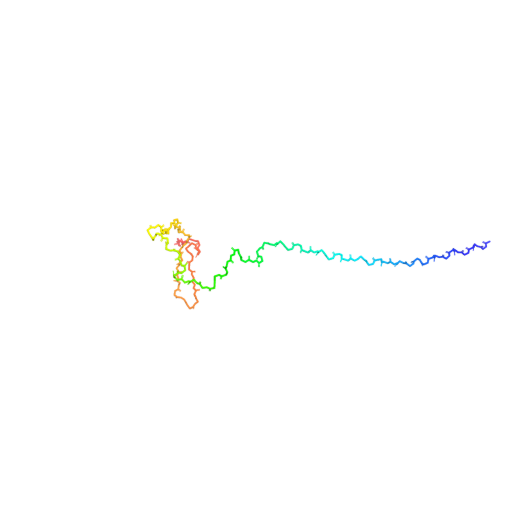OM 680 N N . ALA A 1 85 ? -26.113 -4.371 10.598 1.00 56.47 85 ALA A N 1
ATOM 681 C CA . ALA A 1 85 ? -27.420 -3.757 10.339 1.00 56.47 85 ALA A CA 1
ATOM 682 C C . ALA A 1 85 ? -28.036 -2.917 11.477 1.00 56.47 85 ALA A C 1
ATOM 684 O O . ALA A 1 85 ? -28.220 -3.344 12.610 1.00 56.47 85 ALA A O 1
ATOM 685 N N . TRP A 1 86 ? -28.451 -1.703 11.128 1.00 53.00 86 TRP A N 1
ATOM 686 C CA . TRP A 1 86 ? -29.393 -0.939 11.932 1.00 53.00 86 TRP A CA 1
ATOM 687 C C . TRP A 1 86 ? -30.699 -1.739 12.038 1.00 53.00 86 TRP A C 1
ATOM 689 O O . TRP A 1 86 ? -31.392 -1.915 11.039 1.00 53.00 86 TRP A O 1
ATOM 699 N N . THR A 1 87 ? -31.003 -2.280 13.218 1.00 59.59 87 THR A N 1
ATOM 700 C CA . THR A 1 87 ? -32.315 -2.857 13.537 1.00 59.59 87 THR A CA 1
ATOM 701 C C . THR A 1 87 ? -33.257 -1.717 13.920 1.00 59.59 87 THR A C 1
ATOM 703 O O . THR A 1 87 ? -33.100 -1.180 15.021 1.00 59.59 87 THR A O 1
ATOM 706 N N . PRO A 1 88 ? -34.204 -1.305 13.054 1.00 62.22 88 PRO A N 1
ATOM 707 C CA . PRO A 1 88 ? -35.251 -0.387 13.471 1.00 62.22 88 PRO A CA 1
ATOM 708 C C . PRO A 1 88 ? -36.045 -1.045 14.605 1.00 62.22 88 PRO A C 1
ATOM 710 O O . PRO A 1 88 ? -36.449 -2.203 14.501 1.00 62.22 88 PRO A O 1
ATOM 713 N N . LEU A 1 89 ? -36.215 -0.317 15.707 1.00 63.25 89 LEU A N 1
ATOM 714 C CA . LEU A 1 89 ? -37.100 -0.718 16.794 1.00 63.25 89 LEU A CA 1
ATOM 715 C C . LEU A 1 89 ? -38.537 -0.541 16.287 1.00 63.25 89 LEU A C 1
ATOM 717 O O . LEU A 1 89 ? -38.945 0.591 16.027 1.00 63.25 89 LEU A O 1
ATOM 721 N N . SER A 1 90 ? -39.255 -1.649 16.083 1.00 62.75 90 SER A N 1
ATOM 722 C CA . SER A 1 90 ? -40.720 -1.646 15.969 1.00 62.75 90 SER A CA 1
ATOM 723 C C . SER A 1 90 ? -41.348 -1.525 17.347 1.00 62.75 90 SER A C 1
ATOM 725 O O . SER A 1 90 ? -40.895 -2.302 18.222 1.00 62.75 90 SER A O 1
#